Protein AF-A0A2U1FBJ2-F1 (afdb_monomer)

Radius of gyration: 12.19 Å; Cα contacts (8 Å, |Δi|>4): 150; chains: 1; bounding box: 29×26×30 Å

pLDDT: mean 90.69, std 8.39, range [51.69, 97.75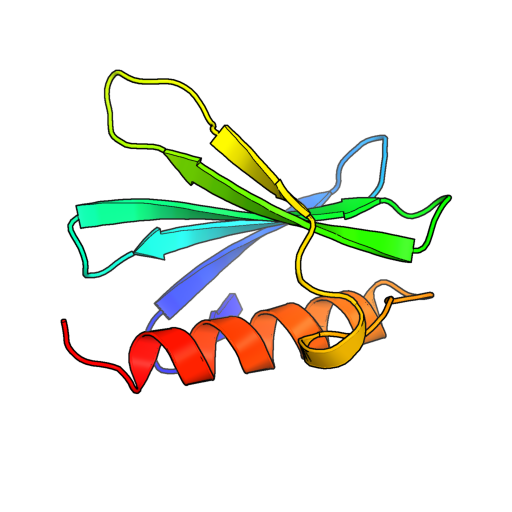]

Sequence (86 aa):
MEIDGVEVFEEQEDYGYSWHWDDPRGFQSEILWQREVGHLSLGTRQLPGGWVHNRLDPNAWGSARTIYEARQVVEAYVTQAAAKPG

Nearest PDB structures (foldseek):
  5oht-assembly2_B  TM=7.718E-01  e=4.846E+00  Escherichia coli K-12
  5hal-assembly1_A  TM=6.221E-01  e=4.846E+00  Burkholderia vietnamiensis G4
  6kt1-assembly1_O  TM=5.083E-01  e=1.608E+00  Borreliella burgdorferi B31
  8v47-assembly1_H  TM=3.249E-01  e=2.642E+00  Escherichia coli B185
  8ux9-assembly1_B  TM=3.365E-01  e=2.950E+00  Escherichia coli B185

Organism: NCBI:txid663609

Mean predicted aligned error: 3.83 Å

Secondary structure (DSSP, 8-state):
-EETTEE-EEEEETTEEEEEEEETTTEEEEEEEETTTTEEEEEEE-TTS--EEEE--HHHH---SSHHHHHHHHHHHHHHHHTS--

Solvent-accessible surface area (backbone atoms only — not comparable to full-atom values): 4894 Å² total; per-residue (Å²): 89,78,45,93,88,41,65,34,49,75,48,84,46,100,59,34,39,39,39,35,33,80,39,95,89,74,33,38,36,31,42,39,38,36,58,90,78,15,46,44,26,41,29,42,29,50,86,95,56,66,78,49,72,43,73,52,56,52,89,82,63,45,68,28,86,45,70,69,51,41,49,52,44,51,50,54,49,49,44,55,52,70,73,52,79,128

Structure (mmCIF, N/CA/C/O backbone):
data_AF-A0A2U1FBJ2-F1
#
_entry.id   AF-A0A2U1FBJ2-F1
#
loop_
_atom_site.group_PDB
_atom_site.id
_atom_site.type_symbol
_atom_site.label_atom_id
_atom_site.label_alt_id
_atom_site.label_comp_id
_atom_site.label_asym_id
_atom_site.label_entity_id
_atom_site.label_seq_id
_atom_site.pdbx_PDB_ins_code
_atom_site.Cartn_x
_atom_site.Cartn_y
_atom_site.Cartn_z
_atom_site.occupancy
_atom_site.B_iso_or_equiv
_atom_site.auth_seq_id
_atom_site.auth_comp_id
_atom_site.auth_asym_id
_atom_site.auth_atom_id
_atom_site.pdbx_PDB_model_num
ATOM 1 N N . MET A 1 1 ? -8.623 5.380 -4.094 1.00 93.62 1 MET A N 1
ATOM 2 C CA . MET A 1 1 ? -9.286 4.204 -4.693 1.00 93.62 1 MET A CA 1
ATOM 3 C C . MET A 1 1 ? -10.042 3.466 -3.602 1.00 93.62 1 MET A C 1
ATOM 5 O O . MET A 1 1 ? -9.603 3.506 -2.465 1.00 93.62 1 MET A O 1
ATOM 9 N N . GLU A 1 2 ? -11.168 2.834 -3.920 1.00 93.19 2 GLU A N 1
ATOM 10 C CA . GLU A 1 2 ? -11.937 2.041 -2.950 1.00 93.19 2 GLU A CA 1
ATOM 11 C C . GLU A 1 2 ? -11.663 0.550 -3.183 1.00 93.19 2 GLU A C 1
ATOM 13 O O . GLU A 1 2 ? -11.744 0.090 -4.323 1.00 93.19 2 GLU A O 1
ATOM 18 N N . ILE A 1 3 ? -11.313 -0.185 -2.123 1.00 93.19 3 ILE A N 1
ATOM 19 C CA . ILE A 1 3 ? -10.988 -1.620 -2.162 1.00 93.19 3 ILE A CA 1
ATOM 20 C C . ILE A 1 3 ? -11.767 -2.310 -1.045 1.00 93.19 3 ILE A C 1
ATOM 22 O O . ILE A 1 3 ? -11.488 -2.078 0.126 1.00 93.19 3 ILE A O 1
ATOM 26 N N . ASP A 1 4 ? -12.765 -3.123 -1.394 1.00 90.19 4 ASP A N 1
ATOM 27 C CA . ASP A 1 4 ? -13.641 -3.813 -0.430 1.00 90.19 4 ASP A CA 1
ATOM 28 C C . ASP A 1 4 ? -14.199 -2.897 0.680 1.00 90.19 4 ASP A C 1
ATOM 30 O O . ASP A 1 4 ? -14.266 -3.265 1.853 1.00 90.19 4 ASP A O 1
ATOM 34 N N . GLY A 1 5 ? -14.593 -1.674 0.307 1.00 90.50 5 GLY A N 1
ATOM 35 C CA . GLY A 1 5 ? -15.122 -0.661 1.227 1.00 90.50 5 GLY A CA 1
ATOM 36 C C . GLY A 1 5 ? -14.065 0.094 2.043 1.00 90.50 5 GLY A C 1
ATOM 37 O O . GLY A 1 5 ? -14.427 0.938 2.861 1.00 90.50 5 GLY A O 1
ATOM 38 N N . VAL A 1 6 ? -12.773 -0.174 1.832 1.00 92.44 6 VAL A N 1
ATOM 39 C CA . VAL A 1 6 ? -11.657 0.594 2.401 1.00 92.44 6 VAL A CA 1
ATOM 40 C C . VAL A 1 6 ? -11.255 1.698 1.427 1.00 92.44 6 VAL A C 1
ATOM 42 O O . VAL A 1 6 ? -10.923 1.431 0.269 1.00 92.44 6 VAL A O 1
ATOM 45 N N . GLU A 1 7 ? -11.254 2.946 1.895 1.00 95.38 7 GLU A N 1
ATOM 46 C CA . GLU A 1 7 ? -10.721 4.075 1.134 1.00 95.38 7 GLU A CA 1
ATOM 47 C C . GLU A 1 7 ? -9.190 4.093 1.232 1.00 95.38 7 GLU A C 1
ATOM 49 O O . GLU A 1 7 ? -8.614 4.283 2.303 1.00 95.38 7 GLU A O 1
ATOM 54 N N . VAL A 1 8 ? -8.533 3.868 0.096 1.00 97.12 8 VAL A N 1
ATOM 55 C CA . VAL A 1 8 ? -7.076 3.838 -0.043 1.00 97.12 8 VAL A CA 1
ATOM 56 C C . VAL A 1 8 ? -6.617 5.056 -0.831 1.00 97.12 8 VAL A C 1
ATOM 58 O O . VAL A 1 8 ? -6.992 5.246 -1.991 1.00 97.12 8 VAL A O 1
ATOM 61 N N . PHE A 1 9 ? -5.775 5.880 -0.231 1.00 97.31 9 PHE A N 1
ATOM 62 C CA . PHE A 1 9 ? -5.203 7.065 -0.855 1.00 97.31 9 PHE A CA 1
ATOM 63 C C . PHE A 1 9 ? -3.895 6.686 -1.536 1.00 97.31 9 PHE A C 1
ATOM 65 O O . PHE A 1 9 ? -3.006 6.139 -0.895 1.00 97.31 9 PHE A O 1
ATOM 72 N N . GLU A 1 10 ? -3.803 6.939 -2.839 1.00 97.62 10 GLU A N 1
ATOM 73 C CA . GLU A 1 10 ? -2.583 6.729 -3.616 1.00 97.62 10 GLU A CA 1
ATOM 74 C C . GLU A 1 10 ? -1.854 8.060 -3.776 1.00 97.62 10 GLU A C 1
ATOM 76 O O . GLU A 1 10 ? -2.457 9.041 -4.219 1.00 97.62 10 GLU A O 1
ATOM 81 N N . GLU A 1 11 ? -0.559 8.069 -3.485 1.00 97.19 11 GLU A N 1
ATOM 82 C CA . GLU A 1 11 ? 0.301 9.234 -3.634 1.00 97.19 11 GLU A CA 1
ATOM 83 C C . GLU A 1 11 ? 1.574 8.871 -4.411 1.00 97.19 11 GLU A C 1
ATOM 85 O O . GLU A 1 11 ? 2.117 7.765 -4.324 1.00 97.19 11 GLU A O 1
ATOM 90 N N . GLN A 1 12 ? 2.011 9.800 -5.263 1.00 96.62 12 GLN A N 1
ATOM 91 C CA . GLN A 1 12 ? 3.253 9.659 -6.009 1.00 96.62 12 GLN A CA 1
ATOM 92 C C . GLN A 1 12 ? 4.409 10.191 -5.166 1.00 96.62 12 GLN A C 1
ATOM 94 O O . GLN A 1 12 ? 4.377 11.326 -4.704 1.00 96.62 12 GLN A O 1
ATOM 99 N N . GLU A 1 13 ? 5.469 9.399 -5.075 1.00 94.88 13 GLU A N 1
ATOM 100 C CA . GLU A 1 13 ? 6.657 9.689 -4.283 1.00 94.88 13 GLU A CA 1
ATOM 101 C C . GLU A 1 13 ? 7.882 9.862 -5.189 1.00 94.88 13 GLU A C 1
ATOM 103 O O . GLU A 1 13 ? 7.947 9.309 -6.294 1.00 94.88 13 GLU A O 1
ATOM 108 N N . ASP A 1 14 ? 8.923 10.536 -4.695 1.00 94.56 14 ASP A N 1
ATOM 109 C CA . ASP A 1 14 ? 10.199 10.661 -5.421 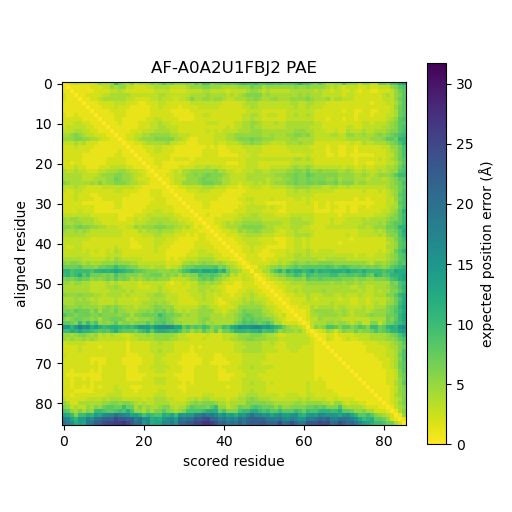1.00 94.56 14 ASP A CA 1
ATOM 110 C C . ASP A 1 14 ? 10.821 9.285 -5.743 1.00 94.56 14 ASP A C 1
ATOM 112 O O . ASP A 1 14 ? 11.457 9.088 -6.783 1.00 94.56 14 ASP A O 1
ATOM 116 N N . TYR A 1 15 ? 10.606 8.306 -4.860 1.00 90.38 15 TYR A N 1
ATOM 117 C CA . TYR A 1 15 ? 11.145 6.947 -4.952 1.00 90.38 15 TYR A CA 1
ATOM 118 C C . TYR A 1 15 ? 10.173 5.928 -5.574 1.00 90.38 15 TYR A C 1
ATOM 120 O O . TYR A 1 15 ? 10.558 4.776 -5.808 1.00 90.38 15 TYR A O 1
ATOM 128 N N . GLY A 1 16 ? 8.926 6.311 -5.856 1.00 96.06 16 GLY A N 1
ATOM 129 C CA . GLY A 1 16 ? 7.897 5.394 -6.339 1.00 96.06 16 GLY A CA 1
ATOM 130 C C . GLY A 1 16 ? 6.488 5.864 -6.010 1.00 96.06 16 GLY A C 1
ATOM 131 O O . GLY A 1 16 ? 6.086 6.931 -6.460 1.00 96.06 16 GLY A O 1
ATOM 132 N N . TYR A 1 17 ? 5.724 5.034 -5.303 1.00 97.75 17 TYR A N 1
ATOM 133 C CA . TYR A 1 17 ? 4.336 5.319 -4.927 1.00 97.75 17 TYR A CA 1
ATOM 134 C C . TYR A 1 17 ? 4.045 4.796 -3.523 1.00 97.75 17 TYR A C 1
ATOM 136 O O . TYR A 1 17 ? 4.622 3.785 -3.102 1.00 97.75 17 TYR A O 1
ATOM 144 N N . SER A 1 18 ? 3.132 5.467 -2.837 1.00 97.25 18 SER A N 1
ATOM 145 C CA . SER A 1 18 ? 2.594 5.082 -1.540 1.00 97.25 18 SER A CA 1
ATOM 146 C C . SER A 1 18 ? 1.077 4.889 -1.644 1.00 97.25 18 SER A C 1
ATOM 148 O O . SER A 1 18 ? 0.393 5.543 -2.434 1.00 97.25 18 SER A O 1
ATOM 150 N N . TRP A 1 19 ? 0.548 3.940 -0.873 1.00 97.62 19 TRP A N 1
ATOM 151 C CA . TRP A 1 19 ? -0.888 3.719 -0.710 1.00 97.62 19 TRP A CA 1
ATOM 152 C C . TRP A 1 19 ? -1.206 3.626 0.767 1.00 97.62 19 TRP A C 1
ATOM 154 O O . TRP A 1 19 ? -0.771 2.667 1.401 1.00 97.62 19 TRP A O 1
ATOM 164 N N . HIS A 1 20 ? -1.967 4.565 1.315 1.00 96.19 20 HIS A N 1
ATOM 165 C CA . HIS A 1 20 ? -2.291 4.579 2.739 1.00 96.19 20 HIS A CA 1
ATOM 166 C C . HIS A 1 20 ? -3.797 4.544 3.000 1.00 96.19 20 HIS A C 1
ATOM 168 O O . HIS A 1 20 ? -4.597 5.020 2.197 1.00 96.19 20 HIS A O 1
ATOM 174 N N . TRP A 1 21 ? -4.191 3.959 4.128 1.00 95.38 21 TRP A N 1
ATOM 175 C CA . TRP A 1 21 ? -5.586 3.842 4.554 1.00 95.38 21 TRP A CA 1
ATOM 176 C C . TRP A 1 21 ? -5.695 3.770 6.078 1.00 95.38 21 TRP A C 1
ATOM 178 O O . TRP A 1 21 ? -4.747 3.384 6.774 1.00 95.38 21 TRP A O 1
ATOM 188 N N . ASP A 1 22 ? -6.868 4.120 6.599 1.00 92.75 22 ASP A N 1
ATOM 189 C CA . ASP A 1 22 ? -7.199 3.890 8.001 1.00 92.75 22 ASP A CA 1
ATOM 190 C C . ASP A 1 22 ? -7.624 2.426 8.181 1.00 92.75 22 ASP A C 1
ATOM 192 O O . ASP A 1 22 ? -8.595 1.949 7.590 1.00 92.75 22 ASP A O 1
ATOM 196 N N . ASP A 1 23 ? -6.860 1.680 8.975 1.00 87.88 23 ASP A N 1
ATOM 197 C CA . ASP A 1 23 ? -7.113 0.269 9.233 1.00 87.88 23 ASP A CA 1
ATOM 198 C C . ASP A 1 23 ? -8.235 0.112 10.277 1.00 87.88 23 ASP A C 1
ATOM 200 O O . ASP A 1 23 ? -8.185 0.762 11.331 1.00 87.88 23 ASP A O 1
ATOM 204 N N . PRO A 1 24 ? -9.212 -0.793 10.061 1.00 82.19 24 PRO A N 1
ATOM 205 C CA . PRO A 1 24 ? -10.289 -1.055 11.020 1.00 82.19 24 PRO A CA 1
ATOM 206 C C . PRO A 1 24 ? -9.816 -1.421 12.434 1.00 82.19 24 PRO A C 1
ATOM 208 O O . PRO A 1 24 ? -10.565 -1.271 13.397 1.00 82.19 24 PRO A O 1
ATOM 211 N N . ARG A 1 25 ? -8.568 -1.879 12.585 1.00 83.44 25 ARG A N 1
ATOM 212 C CA . ARG A 1 25 ? -7.937 -2.182 13.879 1.00 83.44 25 ARG A CA 1
ATOM 213 C C . ARG A 1 25 ? -7.510 -0.933 14.668 1.00 83.44 25 ARG A C 1
ATOM 215 O O . ARG A 1 25 ? -6.972 -1.073 15.765 1.00 83.44 25 ARG A O 1
ATOM 222 N N . GLY A 1 26 ? -7.747 0.275 14.150 1.00 87.94 26 GLY A N 1
ATOM 223 C CA . GLY A 1 26 ? -7.530 1.541 14.860 1.00 87.94 26 GLY A CA 1
ATOM 224 C C . GLY A 1 26 ? -6.138 2.153 14.678 1.00 87.94 26 GLY A C 1
ATOM 225 O O . GLY A 1 26 ? -5.668 2.885 15.551 1.00 87.94 26 GLY A O 1
ATOM 226 N N . PHE A 1 27 ? -5.461 1.851 13.571 1.00 91.50 27 PHE A N 1
ATOM 227 C CA . PHE A 1 27 ? -4.175 2.445 13.196 1.00 91.50 27 PHE A CA 1
ATOM 228 C C . PHE A 1 27 ? -4.143 2.761 11.701 1.00 91.50 27 PHE A C 1
ATOM 230 O O . PHE A 1 27 ? -4.999 2.307 10.956 1.00 91.50 27 PHE A O 1
ATOM 237 N N . GLN A 1 28 ? -3.156 3.527 11.249 1.00 94.44 28 GLN A N 1
ATOM 238 C CA . GLN A 1 28 ? -2.967 3.796 9.824 1.00 94.44 28 GLN A CA 1
ATOM 239 C C . GLN A 1 28 ? -2.028 2.760 9.222 1.00 94.44 28 GLN A C 1
ATOM 241 O O . GLN A 1 28 ? -1.025 2.393 9.842 1.00 94.44 28 GLN A O 1
ATOM 246 N N . SER A 1 29 ? -2.350 2.301 8.022 1.00 95.62 29 SER A N 1
ATOM 247 C CA . SER A 1 29 ? -1.519 1.385 7.247 1.00 95.62 29 SER A CA 1
ATOM 248 C C . SER A 1 29 ? -1.074 2.054 5.956 1.00 95.62 29 SER A C 1
ATOM 250 O O . SER A 1 29 ? -1.777 2.907 5.420 1.00 95.62 29 SER A O 1
ATOM 252 N N . GLU A 1 30 ? 0.098 1.669 5.468 1.00 96.12 30 GLU A N 1
ATOM 253 C CA . GLU A 1 30 ? 0.675 2.172 4.228 1.00 96.12 30 GLU A CA 1
ATOM 254 C C . GLU A 1 30 ? 1.406 1.045 3.502 1.00 96.12 30 GLU A C 1
ATOM 256 O O . GLU A 1 30 ? 2.106 0.255 4.129 1.00 96.12 30 GLU A O 1
ATOM 261 N N . ILE A 1 31 ? 1.294 0.972 2.181 1.00 96.50 31 ILE A N 1
ATOM 262 C CA . ILE A 1 31 ? 2.209 0.199 1.347 1.00 96.50 31 ILE A CA 1
ATOM 263 C C . ILE A 1 31 ? 3.064 1.174 0.550 1.00 96.50 31 ILE A C 1
ATOM 265 O O . ILE A 1 31 ? 2.543 1.993 -0.197 1.00 96.50 31 ILE A O 1
ATOM 269 N N . LEU A 1 32 ? 4.382 1.051 0.683 1.00 96.44 32 LEU A N 1
ATOM 270 C CA . LEU A 1 32 ? 5.359 1.782 -0.117 1.00 96.44 32 LEU A CA 1
ATOM 271 C C . LEU A 1 32 ? 5.912 0.872 -1.201 1.00 96.44 32 LEU A C 1
ATOM 273 O O . LEU A 1 32 ? 6.438 -0.194 -0.883 1.00 96.44 32 LEU A O 1
ATOM 277 N N . TRP A 1 33 ? 5.874 1.310 -2.456 1.00 97.06 33 TRP A N 1
ATOM 278 C CA . TRP A 1 33 ? 6.572 0.660 -3.561 1.00 97.06 33 TRP A CA 1
ATOM 279 C C . TRP A 1 33 ? 7.789 1.476 -3.987 1.00 97.06 33 TRP A C 1
ATOM 281 O O . TRP A 1 33 ? 7.679 2.638 -4.375 1.00 97.06 33 TRP A O 1
ATOM 291 N N . GLN A 1 34 ? 8.961 0.844 -3.954 1.00 94.88 34 GLN A N 1
ATOM 292 C CA . GLN A 1 34 ? 10.217 1.452 -4.386 1.00 94.88 34 GLN A CA 1
ATOM 293 C C . GLN A 1 34 ? 10.496 1.077 -5.839 1.00 94.88 34 GLN A C 1
ATOM 295 O O . GLN A 1 34 ? 10.870 -0.061 -6.131 1.00 94.88 34 GLN A O 1
ATOM 300 N N . ARG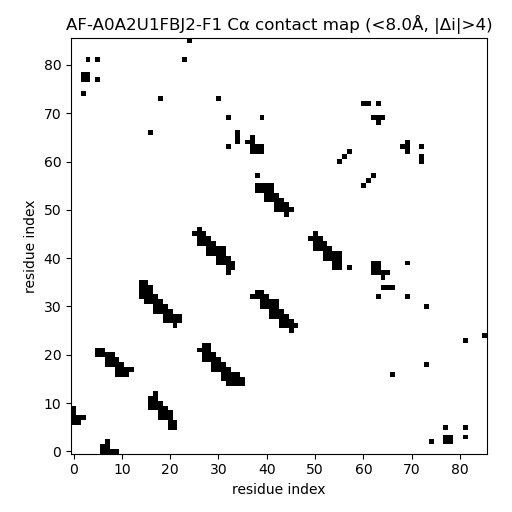 A 1 35 ? 10.354 2.043 -6.752 1.00 93.94 35 ARG A N 1
ATOM 301 C CA . ARG A 1 35 ? 10.424 1.822 -8.205 1.00 93.94 35 ARG A CA 1
ATOM 302 C C . ARG A 1 35 ? 11.749 1.206 -8.659 1.00 93.94 35 ARG A C 1
ATOM 304 O O . ARG A 1 35 ? 11.753 0.389 -9.571 1.00 93.94 35 ARG A O 1
ATOM 311 N N . GLU A 1 36 ? 12.864 1.602 -8.049 1.00 92.50 36 GLU A N 1
ATOM 312 C CA . GLU A 1 36 ? 14.204 1.169 -8.480 1.00 92.50 36 GLU A CA 1
ATOM 313 C C . GLU A 1 36 ? 14.474 -0.315 -8.218 1.00 92.50 36 GLU A C 1
ATOM 315 O O . GLU A 1 36 ? 15.142 -0.976 -9.010 1.00 92.50 36 GLU A O 1
ATOM 320 N N . VAL A 1 37 ? 13.946 -0.842 -7.113 1.00 91.19 37 VAL A N 1
ATOM 321 C CA . VAL A 1 37 ? 14.198 -2.221 -6.662 1.00 91.19 37 VAL A CA 1
ATOM 322 C C . VAL A 1 37 ? 12.972 -3.123 -6.791 1.00 91.19 37 VAL A C 1
ATOM 324 O O . VAL A 1 37 ? 13.076 -4.338 -6.647 1.00 91.19 37 VAL A O 1
ATOM 327 N N . GLY A 1 38 ? 11.799 -2.546 -7.052 1.00 91.94 38 GLY A N 1
ATOM 328 C CA . GLY A 1 38 ? 10.530 -3.256 -7.168 1.00 91.94 38 GLY A CA 1
ATOM 329 C C . GLY A 1 38 ? 10.014 -3.860 -5.858 1.00 91.94 38 GLY A C 1
ATOM 330 O O . GLY A 1 38 ? 9.174 -4.761 -5.868 1.00 91.94 38 GLY A O 1
ATOM 331 N N . HIS A 1 39 ? 10.541 -3.412 -4.719 1.00 93.19 39 HIS A N 1
ATOM 332 C CA . HIS A 1 39 ? 10.154 -3.911 -3.403 1.00 93.19 39 HIS A CA 1
ATOM 333 C C . HIS 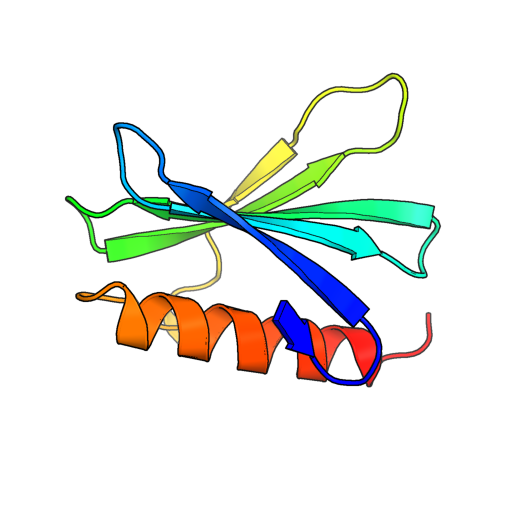A 1 39 ? 8.939 -3.166 -2.869 1.00 93.19 39 HIS A C 1
ATOM 335 O O . HIS A 1 39 ? 8.796 -1.964 -3.097 1.00 93.19 39 HIS A O 1
ATOM 341 N N . LEU A 1 40 ? 8.120 -3.888 -2.105 1.00 95.38 40 LEU A N 1
ATOM 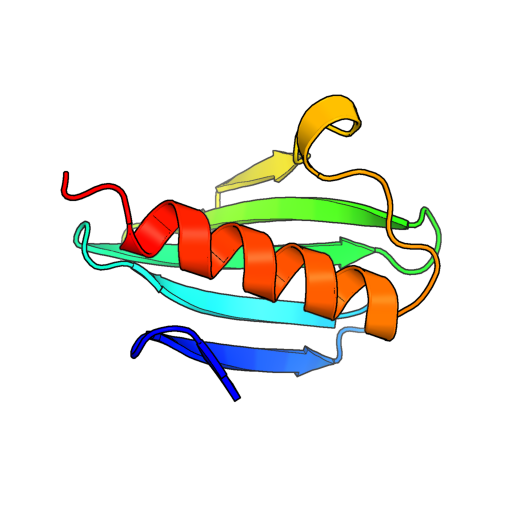3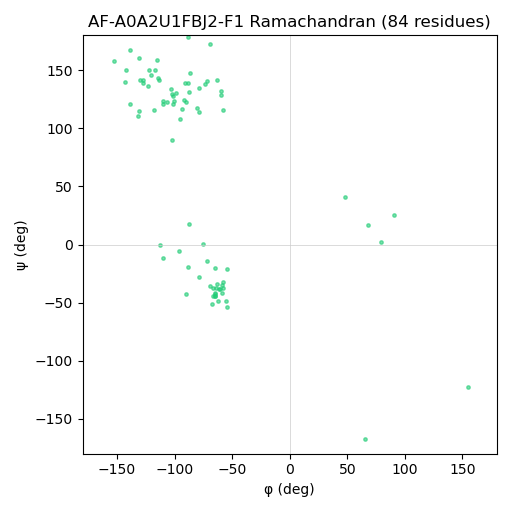42 C CA . LEU A 1 40 ? 7.022 -3.319 -1.343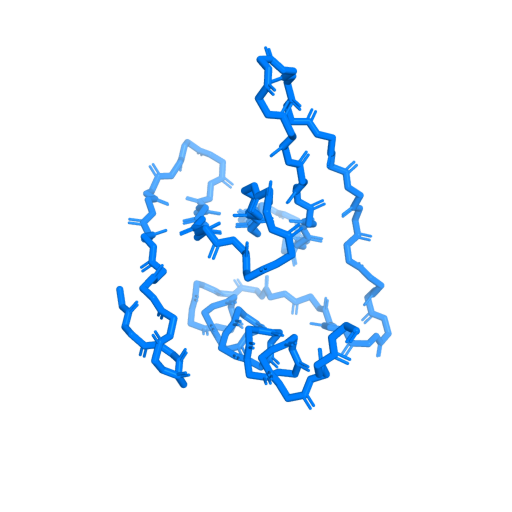 1.00 95.38 40 LEU A CA 1
ATOM 343 C C . LEU A 1 40 ? 7.280 -3.459 0.159 1.00 95.38 40 LEU A C 1
ATOM 345 O O . LEU A 1 40 ? 7.784 -4.488 0.620 1.00 95.38 40 LEU A O 1
ATOM 349 N N . SER A 1 41 ? 6.917 -2.434 0.918 1.00 95.31 41 SER A N 1
ATOM 350 C CA . SER A 1 41 ? 6.998 -2.416 2.380 1.00 95.31 41 SER A CA 1
ATOM 351 C C . SER A 1 41 ? 5.657 -2.018 2.968 1.00 95.31 41 SER A C 1
ATOM 353 O O . SER A 1 41 ? 5.031 -1.095 2.466 1.00 95.31 41 SER A O 1
ATOM 355 N N . LEU A 1 42 ? 5.252 -2.680 4.048 1.00 94.81 42 LEU A N 1
ATOM 356 C CA . LEU A 1 42 ? 4.087 -2.317 4.841 1.00 94.81 42 LEU A CA 1
ATOM 357 C C . LEU A 1 42 ? 4.519 -1.417 6.000 1.00 94.81 42 LEU A C 1
ATOM 359 O O . LEU A 1 42 ? 5.269 -1.847 6.879 1.00 94.81 42 LEU A O 1
ATOM 363 N N . GLY A 1 43 ? 4.035 -0.185 5.990 1.00 95.00 43 GLY A N 1
ATOM 364 C CA . GLY A 1 43 ? 4.059 0.758 7.093 1.00 95.00 43 GLY A CA 1
ATOM 365 C C . GLY A 1 43 ? 2.829 0.605 7.978 1.00 95.00 43 GLY A C 1
ATOM 366 O O . GLY A 1 43 ? 1.713 0.454 7.490 1.00 95.00 43 GLY A O 1
ATOM 367 N N . THR A 1 44 ? 3.023 0.688 9.290 1.00 94.88 44 THR A N 1
ATOM 368 C CA . THR A 1 44 ? 1.933 0.879 10.257 1.00 94.88 44 THR A CA 1
ATOM 369 C C . THR A 1 44 ? 2.239 2.065 11.156 1.00 94.88 44 THR A C 1
ATOM 371 O O . THR A 1 44 ? 3.390 2.239 11.568 1.00 94.88 44 THR A O 1
ATOM 374 N N . ARG A 1 45 ? 1.222 2.855 11.497 1.00 95.12 45 ARG A N 1
ATOM 375 C CA . ARG A 1 45 ? 1.348 4.028 12.363 1.00 95.12 45 ARG A CA 1
ATOM 376 C C . ARG A 1 45 ? 0.184 4.119 13.340 1.00 95.12 45 ARG A C 1
ATOM 378 O O . ARG A 1 45 ? -0.969 4.264 12.946 1.00 95.12 45 ARG A O 1
ATOM 385 N N . GLN A 1 46 ? 0.503 4.114 14.631 1.00 92.62 46 GLN A N 1
ATOM 386 C CA . GLN A 1 46 ? -0.443 4.433 15.700 1.00 92.62 46 GLN A CA 1
ATOM 387 C C . GLN A 1 46 ? -0.191 5.863 16.174 1.00 92.62 46 GLN A C 1
ATOM 389 O O . GLN A 1 46 ? 0.915 6.171 16.609 1.00 92.62 46 GLN A O 1
ATOM 394 N N . LEU A 1 47 ? -1.186 6.746 16.094 1.00 84.25 47 LEU A N 1
ATOM 395 C CA . LEU A 1 47 ? -1.031 8.150 16.490 1.00 84.25 47 LEU A CA 1
ATOM 396 C C . LEU A 1 47 ? -0.936 8.296 18.024 1.00 84.25 47 LEU A C 1
ATOM 398 O O . LEU A 1 47 ? -1.661 7.602 18.737 1.00 84.25 47 LEU A O 1
ATOM 402 N N . PRO A 1 48 ? -0.072 9.190 18.554 1.00 84.38 48 PRO A N 1
ATOM 403 C CA . PRO A 1 48 ? 0.758 10.190 17.860 1.00 84.38 48 PRO A CA 1
ATOM 404 C C . PRO A 1 48 ? 2.143 9.692 17.374 1.00 84.38 48 PRO A C 1
ATOM 406 O O . PRO A 1 48 ? 3.026 10.501 17.101 1.00 84.38 48 PRO A O 1
ATOM 409 N N . GLY A 1 49 ? 2.366 8.383 17.265 1.00 87.81 49 GLY A N 1
ATOM 410 C CA . GLY A 1 49 ? 3.622 7.782 16.806 1.00 87.81 49 GLY A CA 1
ATOM 411 C C . GLY A 1 49 ? 3.945 7.994 15.321 1.00 87.81 49 GLY A C 1
ATOM 412 O O . GLY A 1 49 ? 3.146 8.526 14.543 1.00 87.81 49 GLY A O 1
ATOM 413 N N . GLY A 1 50 ? 5.158 7.589 14.939 1.00 91.12 50 GLY A N 1
ATOM 414 C CA . GLY A 1 50 ? 5.640 7.585 13.556 1.00 91.12 50 GLY A CA 1
ATOM 415 C C . GLY A 1 50 ? 5.319 6.286 12.815 1.00 91.12 50 GLY A C 1
ATOM 416 O O . GLY A 1 50 ? 4.754 5.353 13.386 1.00 91.12 50 GLY A O 1
ATOM 417 N N . TRP A 1 51 ? 5.698 6.237 11.541 1.00 93.19 51 TRP A N 1
ATOM 418 C CA . TRP A 1 51 ? 5.602 5.026 10.734 1.00 93.19 51 TRP A CA 1
ATOM 419 C C . TRP A 1 51 ? 6.666 4.002 11.126 1.00 93.19 51 TRP A C 1
ATOM 421 O O . TRP A 1 51 ? 7.831 4.342 11.337 1.00 93.19 51 TRP A O 1
ATOM 431 N N . VAL A 1 52 ? 6.258 2.739 11.181 1.00 93.81 52 VAL A N 1
ATOM 432 C CA . VAL A 1 52 ? 7.158 1.589 11.265 1.00 93.81 52 VAL A CA 1
ATOM 433 C C . VAL A 1 52 ? 6.944 0.742 10.023 1.00 93.81 52 VAL A C 1
ATOM 435 O O . VAL A 1 52 ? 5.859 0.190 9.844 1.00 93.81 52 VAL A O 1
ATOM 438 N N . HIS A 1 53 ? 7.974 0.631 9.185 1.00 92.31 53 HIS A N 1
ATOM 439 C CA . HIS A 1 53 ? 7.922 -0.135 7.943 1.00 92.31 53 HIS A CA 1
ATOM 440 C C . HIS A 1 53 ? 8.637 -1.470 8.064 1.00 92.31 53 HIS A C 1
ATOM 442 O O . HIS A 1 53 ? 9.782 -1.544 8.508 1.00 92.31 53 HIS A O 1
ATOM 448 N N . ASN A 1 54 ? 7.981 -2.514 7.574 1.00 91.94 54 ASN A N 1
ATOM 449 C CA . ASN A 1 54 ? 8.577 -3.821 7.357 1.00 91.94 54 ASN A CA 1
ATOM 450 C C . ASN A 1 54 ? 8.406 -4.206 5.894 1.00 91.94 54 ASN A C 1
ATOM 452 O O . ASN A 1 54 ? 7.335 -4.030 5.314 1.00 91.94 54 ASN A O 1
ATOM 456 N N . ARG A 1 55 ? 9.459 -4.752 5.288 1.00 90.81 55 ARG A N 1
ATOM 457 C CA . ARG A 1 55 ? 9.376 -5.266 3.921 1.00 90.81 55 ARG A CA 1
ATOM 458 C C . ARG A 1 55 ? 8.312 -6.368 3.858 1.00 90.81 55 ARG A C 1
ATOM 460 O O . ARG A 1 55 ? 8.332 -7.273 4.692 1.00 90.81 55 ARG A O 1
ATOM 467 N N . LEU A 1 56 ? 7.414 -6.304 2.875 1.00 90.50 56 LEU A N 1
ATOM 468 C CA . LEU A 1 56 ? 6.465 -7.389 2.629 1.00 90.50 56 LEU A CA 1
ATOM 469 C C . LEU A 1 56 ? 7.228 -8.657 2.229 1.00 90.50 56 LEU A C 1
ATOM 471 O O . LEU A 1 56 ? 8.227 -8.584 1.508 1.00 90.50 56 LEU A O 1
ATOM 475 N N . ASP A 1 57 ? 6.765 -9.817 2.705 1.00 86.06 57 ASP A N 1
ATOM 476 C CA . ASP A 1 57 ? 7.371 -11.101 2.347 1.00 86.06 57 ASP A CA 1
ATOM 477 C C . ASP A 1 57 ? 7.328 -11.275 0.818 1.00 86.06 57 ASP A C 1
ATOM 479 O O . ASP A 1 57 ? 6.233 -11.368 0.248 1.00 86.06 57 ASP A O 1
ATOM 483 N N . PRO A 1 58 ? 8.490 -11.328 0.139 1.00 81.94 58 PRO A N 1
ATOM 484 C CA . PRO A 1 58 ? 8.541 -11.435 -1.313 1.00 81.94 58 PRO A CA 1
ATOM 485 C C . PRO A 1 58 ? 7.966 -12.758 -1.830 1.00 81.94 58 PRO A C 1
ATOM 487 O O . PRO A 1 58 ? 7.592 -12.829 -2.996 1.00 81.94 58 PRO A O 1
ATOM 490 N N . ASN A 1 59 ? 7.868 -13.801 -0.999 1.00 84.12 59 ASN A N 1
ATOM 491 C CA . ASN A 1 59 ? 7.238 -15.060 -1.395 1.00 84.12 59 ASN A CA 1
ATOM 492 C C . ASN A 1 59 ? 5.707 -14.980 -1.361 1.00 84.12 59 ASN A C 1
ATOM 494 O O . ASN A 1 59 ? 5.047 -15.707 -2.098 1.00 84.12 59 ASN A O 1
ATOM 498 N N . ALA A 1 60 ? 5.145 -14.118 -0.507 1.00 82.38 60 ALA A N 1
ATOM 499 C CA . ALA A 1 60 ? 3.700 -13.958 -0.360 1.00 82.38 60 ALA A CA 1
ATOM 500 C C . ALA A 1 60 ? 3.138 -12.882 -1.299 1.00 82.38 60 ALA A C 1
ATOM 502 O O . ALA A 1 60 ? 2.099 -13.087 -1.918 1.00 82.38 60 ALA A O 1
ATOM 503 N N . TRP A 1 61 ? 3.839 -11.753 -1.416 1.00 82.94 61 TRP A N 1
ATOM 504 C CA . TRP A 1 61 ? 3.363 -10.562 -2.129 1.00 82.94 61 TRP A CA 1
ATOM 505 C C . TRP A 1 61 ? 4.159 -10.254 -3.400 1.00 82.94 61 TRP A C 1
ATOM 507 O O . TRP A 1 61 ? 3.849 -9.302 -4.111 1.00 82.94 61 TRP A O 1
ATOM 517 N N . GLY A 1 62 ? 5.172 -11.069 -3.709 1.00 75.56 62 GLY A N 1
ATOM 518 C CA . GLY A 1 62 ? 6.023 -10.874 -4.875 1.00 75.56 62 GLY A CA 1
ATOM 519 C C . GLY A 1 62 ? 6.865 -9.595 -4.808 1.00 75.56 62 GLY A C 1
ATOM 520 O O . GLY A 1 62 ? 7.001 -8.934 -3.777 1.00 75.56 62 GLY A O 1
ATOM 521 N N . SER A 1 63 ? 7.452 -9.253 -5.952 1.00 83.75 63 SER A N 1
ATOM 522 C CA . SER A 1 63 ? 7.999 -7.926 -6.253 1.00 83.75 63 SER A CA 1
ATOM 523 C C . SER A 1 63 ? 7.177 -7.316 -7.381 1.00 83.75 63 SER A C 1
ATOM 525 O O . SER A 1 63 ? 6.842 -8.039 -8.320 1.00 83.75 63 SER A O 1
ATOM 527 N N . ALA A 1 64 ? 6.943 -6.009 -7.352 1.00 92.38 64 ALA A N 1
ATOM 528 C CA . ALA A 1 64 ? 6.303 -5.297 -8.451 1.00 92.38 64 ALA A CA 1
ATOM 529 C C . ALA A 1 64 ? 7.357 -4.570 -9.287 1.00 92.38 64 ALA A C 1
ATOM 531 O O . ALA A 1 64 ? 8.122 -3.759 -8.773 1.00 92.38 64 ALA A O 1
ATOM 532 N N . ARG A 1 65 ? 7.411 -4.838 -10.588 1.00 92.06 65 ARG A N 1
ATOM 533 C CA . ARG A 1 65 ? 8.290 -4.153 -11.549 1.00 92.06 65 ARG A CA 1
ATOM 534 C C . ARG A 1 65 ? 7.644 -2.907 -12.135 1.00 92.06 65 ARG A C 1
ATOM 536 O O . ARG A 1 65 ? 8.338 -2.048 -12.672 1.00 92.06 65 ARG A O 1
ATOM 543 N N . THR A 1 66 ? 6.321 -2.811 -12.050 1.00 95.62 66 THR A N 1
ATOM 544 C CA . THR A 1 66 ? 5.546 -1.675 -12.551 1.00 95.62 66 THR A CA 1
ATOM 545 C C . THR A 1 66 ? 4.574 -1.173 -11.492 1.00 95.62 66 THR A C 1
ATOM 547 O O . THR A 1 66 ? 4.194 -1.911 -10.585 1.00 95.62 66 THR A O 1
ATOM 550 N N . ILE A 1 67 ? 4.111 0.069 -11.648 1.00 95.69 67 ILE A N 1
ATOM 551 C CA . ILE A 1 67 ? 3.058 0.625 -10.790 1.00 95.69 67 ILE A CA 1
ATOM 552 C C . ILE A 1 67 ? 1.766 -0.201 -10.860 1.00 95.69 67 ILE A C 1
ATOM 554 O O . ILE A 1 67 ? 1.084 -0.356 -9.855 1.00 95.69 67 ILE A O 1
ATOM 558 N N . TYR A 1 68 ? 1.436 -0.769 -12.024 1.00 95.50 68 TYR A N 1
ATOM 559 C CA . TYR A 1 68 ? 0.240 -1.596 -12.183 1.00 95.50 68 TYR A CA 1
ATOM 560 C C . TYR A 1 68 ? 0.332 -2.873 -11.345 1.00 95.50 68 TYR A C 1
ATOM 562 O O . TYR A 1 68 ? -0.612 -3.200 -10.637 1.00 95.50 68 TYR A O 1
ATOM 570 N N . GLU A 1 69 ? 1.487 -3.543 -11.363 1.00 95.06 69 GLU A N 1
ATOM 571 C CA . GLU A 1 69 ? 1.742 -4.702 -10.498 1.00 95.06 69 GLU A CA 1
ATOM 572 C C . GLU A 1 69 ? 1.728 -4.305 -9.014 1.00 95.06 69 GLU A C 1
ATOM 574 O O . GLU A 1 69 ? 1.203 -5.043 -8.186 1.00 95.06 69 GLU A O 1
ATOM 579 N N . ALA A 1 70 ? 2.248 -3.123 -8.666 1.00 95.88 70 ALA A N 1
ATOM 580 C CA . ALA A 1 70 ? 2.237 -2.636 -7.288 1.00 95.88 70 ALA A CA 1
ATOM 581 C C . ALA A 1 70 ? 0.804 -2.390 -6.785 1.00 95.88 70 ALA A C 1
ATOM 583 O O . ALA A 1 70 ? 0.454 -2.853 -5.702 1.00 95.88 70 ALA A O 1
ATOM 584 N N . ARG A 1 71 ? -0.051 -1.759 -7.602 1.00 96.56 71 ARG A N 1
ATOM 585 C CA . ARG A 1 71 ? -1.482 -1.577 -7.304 1.00 96.56 71 ARG A CA 1
ATOM 586 C C . ARG A 1 71 ? -2.202 -2.909 -7.107 1.00 96.56 71 ARG A C 1
ATOM 588 O O . ARG A 1 71 ? -2.969 -3.037 -6.163 1.00 96.56 71 ARG A O 1
ATOM 595 N N . GLN A 1 72 ? -1.908 -3.919 -7.929 1.00 95.06 72 GLN A N 1
ATOM 596 C CA . GLN A 1 72 ? -2.485 -5.261 -7.763 1.00 95.06 72 GLN A CA 1
ATOM 597 C C . GLN A 1 72 ? -2.097 -5.904 -6.424 1.00 95.06 72 GLN A C 1
ATOM 599 O O . GLN A 1 72 ? -2.923 -6.564 -5.795 1.00 95.06 72 GLN A O 1
ATOM 604 N N . VAL A 1 73 ? -0.856 -5.703 -5.965 1.00 94.56 73 VAL A N 1
ATOM 605 C CA . VAL A 1 73 ? -0.422 -6.164 -4.636 1.00 94.56 73 VAL A CA 1
ATOM 606 C C . VAL A 1 73 ? 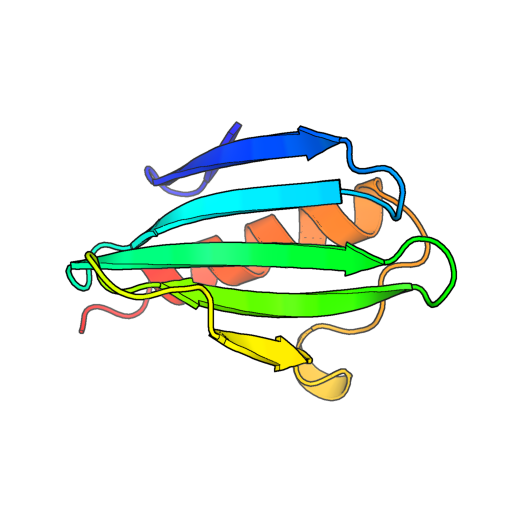-1.179 -5.429 -3.528 1.00 94.56 73 VAL A C 1
ATOM 608 O O . VAL A 1 73 ? -1.602 -6.067 -2.567 1.00 94.56 73 VAL A O 1
ATOM 611 N N . VAL A 1 74 ? -1.385 -4.116 -3.667 1.00 95.50 74 VAL A N 1
ATOM 612 C CA . VAL A 1 74 ? -2.156 -3.307 -2.707 1.00 95.50 74 VAL A CA 1
ATOM 613 C C . VAL A 1 74 ? -3.604 -3.779 -2.631 1.00 95.50 74 VAL A C 1
ATOM 615 O O . VAL A 1 74 ? -4.091 -4.035 -1.533 1.00 95.50 74 VAL A O 1
ATOM 618 N N . GLU A 1 75 ? -4.266 -3.965 -3.774 1.00 95.31 75 GLU A N 1
ATOM 619 C CA . GLU A 1 75 ? -5.625 -4.511 -3.851 1.00 95.31 75 GLU A CA 1
ATOM 620 C C . GLU A 1 75 ? -5.715 -5.860 -3.136 1.00 95.31 75 GLU A C 1
ATOM 622 O O . GLU A 1 75 ? -6.493 -6.012 -2.197 1.00 95.31 75 GLU A O 1
ATOM 627 N N . ALA A 1 76 ? -4.847 -6.811 -3.493 1.00 93.69 76 ALA A N 1
ATOM 628 C CA . ALA A 1 76 ? -4.835 -8.132 -2.873 1.00 93.69 76 ALA A CA 1
ATOM 629 C C . ALA A 1 76 ? -4.572 -8.075 -1.356 1.00 93.69 76 ALA A C 1
ATOM 631 O O . ALA A 1 76 ? -5.174 -8.839 -0.593 1.00 93.69 76 ALA A O 1
ATOM 632 N N . TYR A 1 77 ? -3.687 -7.180 -0.909 1.00 92.56 77 TYR A N 1
ATOM 633 C CA . TYR A 1 77 ? -3.365 -7.013 0.505 1.00 92.56 77 TYR A CA 1
ATOM 634 C C . TYR A 1 77 ? -4.548 -6.460 1.292 1.00 92.56 77 TYR A C 1
ATOM 636 O O . TYR A 1 77 ? -4.926 -7.035 2.315 1.00 92.56 77 TYR A O 1
ATOM 644 N N . VAL A 1 78 ? -5.145 -5.368 0.816 1.00 92.31 78 VAL A N 1
ATOM 645 C CA . VAL A 1 78 ? -6.263 -4.703 1.492 1.00 92.31 78 VAL A CA 1
ATOM 646 C C . VAL A 1 78 ? -7.482 -5.623 1.532 1.00 92.31 78 VAL A C 1
ATOM 648 O O . VAL A 1 78 ? -8.058 -5.793 2.605 1.00 92.31 78 VAL A O 1
ATOM 651 N N . THR A 1 79 ? -7.792 -6.325 0.436 1.00 91.88 79 THR A N 1
ATOM 652 C CA . THR A 1 79 ? -8.829 -7.369 0.404 1.00 91.88 79 THR A CA 1
ATOM 653 C C . THR A 1 79 ? -8.586 -8.444 1.461 1.00 91.88 79 THR A C 1
ATOM 655 O O . THR A 1 79 ? -9.483 -8.797 2.232 1.00 91.88 79 THR A O 1
ATOM 658 N N . GLN A 1 80 ? -7.358 -8.969 1.554 1.00 89.19 80 GLN A N 1
ATOM 659 C CA . GLN A 1 80 ? -7.044 -10.000 2.543 1.00 89.19 80 GLN A CA 1
ATOM 660 C C . GLN A 1 80 ? -7.112 -9.469 3.983 1.00 89.19 80 GLN A C 1
ATOM 662 O O . GLN A 1 80 ? -7.524 -10.204 4.885 1.00 89.19 80 GLN A O 1
ATOM 667 N N . ALA A 1 81 ? -6.690 -8.226 4.214 1.00 84.75 81 ALA A N 1
ATOM 668 C CA . ALA A 1 81 ? -6.747 -7.584 5.521 1.00 84.75 81 ALA A CA 1
ATOM 669 C C . ALA A 1 81 ? -8.198 -7.339 5.959 1.00 84.75 81 ALA A C 1
ATOM 671 O O . ALA A 1 81 ? -8.550 -7.684 7.085 1.00 84.75 81 ALA A O 1
ATOM 672 N N . ALA A 1 82 ? -9.051 -6.843 5.059 1.00 78.62 82 ALA A N 1
ATOM 673 C CA . ALA A 1 82 ? -10.474 -6.627 5.308 1.00 78.62 82 ALA A CA 1
ATOM 674 C C . ALA A 1 82 ? -11.226 -7.940 5.599 1.00 78.62 82 ALA A C 1
ATOM 676 O O . ALA A 1 82 ? -12.128 -7.973 6.435 1.00 78.62 82 ALA A O 1
ATOM 677 N N . ALA A 1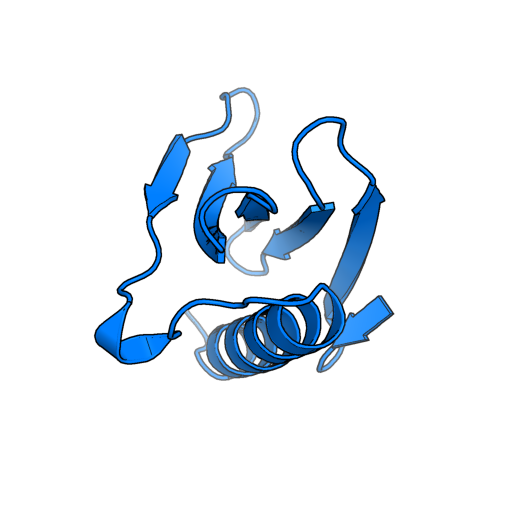 83 ? -10.823 -9.048 4.966 1.00 74.56 83 ALA A N 1
ATOM 678 C CA . ALA A 1 83 ? -11.422 -10.365 5.184 1.00 74.56 83 ALA A CA 1
ATOM 679 C C . ALA A 1 83 ? -11.076 -11.010 6.542 1.00 74.56 83 ALA A C 1
ATOM 681 O O . ALA A 1 83 ? -11.702 -12.003 6.920 1.00 74.56 83 ALA A O 1
ATOM 682 N N . LYS A 1 84 ? -10.078 -10.495 7.273 1.00 64.81 84 LYS A N 1
ATOM 683 C CA . LYS A 1 84 ? -9.689 -10.993 8.600 1.00 64.81 84 LYS A CA 1
ATOM 684 C C . LYS A 1 84 ? -10.234 -10.047 9.677 1.00 64.81 84 LYS A C 1
ATOM 686 O O . LYS A 1 84 ? -9.522 -9.115 10.051 1.00 64.81 84 LYS A O 1
ATOM 691 N N . PRO A 1 85 ? -11.461 -10.262 10.194 1.00 51.69 85 PRO A N 1
ATOM 692 C CA . PRO A 1 85 ? -11.917 -9.524 11.365 1.00 51.69 85 PRO A CA 1
ATOM 693 C C . PRO A 1 85 ? -10.959 -9.828 12.523 1.00 51.69 85 PRO A C 1
ATOM 695 O O . PRO A 1 85 ? -10.621 -10.992 12.759 1.00 51.69 85 PRO A O 1
ATOM 698 N N . GLY A 1 86 ? -10.456 -8.769 13.159 1.00 51.78 86 GLY A N 1
ATOM 699 C CA . GLY A 1 86 ? -9.619 -8.866 14.356 1.00 51.78 86 GLY A CA 1
ATOM 700 C C . GLY A 1 86 ? -10.340 -9.485 15.545 1.00 51.78 86 GLY A C 1
ATOM 701 O O . GLY A 1 86 ? -11.591 -9.547 15.528 1.00 51.78 86 GLY A O 1
#

Foldseek 3Di:
DAAPNWDWDWDADPQGIKIWTQAPVQWIWMWDAGQVVQWIWIWIGHPPGDTDIDTDDCVVQNGGNDPVSVVVSVNVVVNVSVVDDD